Protein AF-A0A938KE37-F1 (afdb_monomer)

Structure (mmCIF, N/CA/C/O backbone):
data_AF-A0A938KE37-F1
#
_entry.id   AF-A0A938KE37-F1
#
loop_
_atom_site.group_PDB
_atom_site.id
_atom_site.type_symbol
_atom_site.label_atom_id
_atom_site.label_alt_id
_atom_site.label_comp_id
_atom_site.label_asym_id
_atom_site.label_entity_id
_atom_site.label_seq_id
_atom_site.pdbx_PDB_ins_code
_atom_site.Cartn_x
_atom_site.Cartn_y
_atom_site.Cartn_z
_atom_site.occupancy
_atom_site.B_iso_or_equiv
_atom_site.auth_seq_id
_atom_site.auth_comp_id
_atom_site.auth_asym_id
_atom_site.auth_atom_id
_atom_site.pdbx_PDB_model_num
ATOM 1 N N . LEU A 1 1 ? 14.056 -5.076 -16.045 1.00 55.91 1 LEU A N 1
ATOM 2 C CA . LEU A 1 1 ? 15.481 -4.699 -16.259 1.00 55.91 1 LEU A CA 1
ATOM 3 C C . LEU A 1 1 ? 15.925 -3.880 -15.050 1.00 55.91 1 LEU A C 1
ATOM 5 O O . LEU A 1 1 ? 15.067 -3.227 -14.481 1.00 55.91 1 LEU A O 1
ATOM 9 N N . PRO A 1 2 ? 17.183 -3.912 -14.585 1.00 64.94 2 PRO A N 1
ATOM 10 C CA . PRO A 1 2 ? 17.577 -3.067 -13.456 1.00 64.94 2 PRO A CA 1
ATOM 11 C C . PRO A 1 2 ? 17.384 -1.587 -13.814 1.00 64.94 2 PRO A C 1
ATOM 13 O O . PRO A 1 2 ? 17.783 -1.165 -14.899 1.00 64.94 2 PRO A O 1
ATOM 16 N N . VAL A 1 3 ? 16.771 -0.811 -12.915 1.00 76.19 3 VAL A N 1
ATOM 17 C CA . VAL A 1 3 ? 16.677 0.646 -13.081 1.00 76.19 3 VAL A CA 1
ATOM 18 C C . VAL A 1 3 ? 18.081 1.218 -12.912 1.00 76.19 3 VAL A C 1
ATOM 20 O O . VAL A 1 3 ? 18.782 0.890 -11.951 1.00 76.19 3 VAL A O 1
ATOM 23 N N . ILE A 1 4 ? 18.528 1.997 -13.894 1.00 78.31 4 ILE A N 1
ATOM 24 C CA . ILE A 1 4 ? 19.903 2.488 -13.965 1.00 78.31 4 ILE A CA 1
ATOM 25 C C . ILE A 1 4 ? 19.964 3.902 -13.401 1.00 78.31 4 ILE A C 1
ATOM 27 O O . ILE A 1 4 ? 19.268 4.791 -13.888 1.00 78.31 4 ILE A O 1
ATOM 31 N N . GLN A 1 5 ? 20.837 4.114 -12.415 1.00 79.69 5 GLN A N 1
ATOM 32 C CA . GLN A 1 5 ? 21.036 5.428 -11.816 1.00 79.69 5 GLN A CA 1
ATOM 33 C C . GLN A 1 5 ? 22.149 6.182 -12.555 1.00 79.69 5 GLN A C 1
ATOM 35 O O . GLN A 1 5 ? 23.310 5.764 -12.531 1.00 79.69 5 GLN A O 1
ATOM 40 N N . PHE A 1 6 ? 21.817 7.326 -13.158 1.00 74.62 6 PHE A N 1
ATOM 41 C CA . PHE A 1 6 ? 22.766 8.187 -13.878 1.00 74.62 6 PHE A CA 1
ATOM 42 C C . PHE A 1 6 ? 23.092 9.457 -13.083 1.00 74.62 6 PHE A C 1
ATOM 44 O O . PHE A 1 6 ? 22.679 10.552 -13.457 1.00 74.62 6 PHE A O 1
ATOM 51 N N . ARG A 1 7 ? 23.834 9.326 -11.973 1.00 72.25 7 ARG A N 1
ATOM 52 C CA . ARG A 1 7 ? 24.192 10.490 -11.132 1.00 72.25 7 ARG A CA 1
ATOM 53 C C . ARG A 1 7 ? 25.093 11.498 -11.857 1.00 72.25 7 ARG A C 1
ATOM 55 O O . ARG A 1 7 ? 24.904 12.693 -11.675 1.00 72.25 7 ARG A O 1
ATOM 62 N N . ASP A 1 8 ? 25.987 11.015 -12.723 1.00 79.00 8 ASP A N 1
ATOM 63 C CA . ASP A 1 8 ? 27.024 11.826 -13.384 1.00 79.00 8 ASP A CA 1
ATOM 64 C C . ASP A 1 8 ? 26.851 11.909 -14.919 1.00 79.00 8 ASP A C 1
ATOM 66 O O . ASP A 1 8 ? 27.800 12.164 -15.663 1.00 79.00 8 ASP A O 1
ATOM 70 N N . GLY A 1 9 ? 25.625 11.694 -15.414 1.00 72.69 9 GLY A N 1
ATOM 71 C CA . GLY A 1 9 ? 25.295 11.731 -16.843 1.00 72.69 9 GLY A CA 1
ATOM 72 C C . GLY A 1 9 ? 25.569 10.423 -17.603 1.00 72.69 9 GLY A C 1
ATOM 73 O O . GLY A 1 9 ? 26.100 9.452 -17.072 1.00 72.69 9 GLY A O 1
ATOM 74 N N . LEU A 1 10 ? 25.164 10.381 -18.879 1.00 72.19 10 LEU A N 1
ATOM 75 C CA . LEU A 1 10 ? 25.126 9.154 -19.699 1.00 72.19 10 LEU A CA 1
ATOM 76 C C . LEU A 1 10 ? 26.500 8.687 -20.221 1.00 72.19 10 LEU A C 1
ATOM 78 O O . LEU A 1 10 ? 26.611 7.592 -20.775 1.00 72.19 10 LEU A O 1
ATOM 82 N N . THR A 1 11 ? 27.542 9.512 -20.091 1.00 76.69 11 THR A N 1
ATOM 83 C CA . THR A 1 11 ? 28.864 9.264 -20.692 1.00 76.69 11 THR A CA 1
ATOM 84 C C . THR A 1 11 ? 29.873 8.619 -19.738 1.00 76.69 11 THR A C 1
ATOM 86 O O . THR A 1 11 ? 30.845 8.035 -20.212 1.00 76.69 11 THR A O 1
ATOM 89 N N . GLN A 1 12 ? 29.644 8.651 -18.419 1.00 77.44 12 GLN A N 1
ATOM 90 C CA . GLN A 1 12 ? 30.554 8.084 -17.408 1.00 77.44 12 GLN A CA 1
ATOM 91 C C . GLN A 1 12 ? 30.073 6.703 -16.943 1.00 77.44 12 GLN A C 1
ATOM 93 O O . GLN A 1 12 ? 29.489 6.544 -15.872 1.00 77.44 12 GLN A O 1
ATOM 98 N N . ARG A 1 13 ? 30.278 5.689 -17.797 1.00 75.56 13 ARG A N 1
ATOM 99 C CA . ARG A 1 13 ? 29.784 4.312 -17.581 1.00 75.56 13 ARG A CA 1
ATOM 100 C C . ARG A 1 13 ? 30.331 3.640 -16.318 1.00 75.56 13 ARG A C 1
ATOM 102 O O . ARG A 1 13 ? 29.656 2.789 -15.752 1.00 75.56 13 ARG A O 1
ATOM 109 N N . ASP A 1 14 ? 31.525 4.016 -15.883 1.00 82.31 14 ASP A N 1
ATOM 110 C CA . ASP A 1 14 ? 32.196 3.541 -14.669 1.00 82.31 14 ASP A CA 1
ATOM 111 C C . ASP A 1 14 ? 31.544 4.047 -13.372 1.00 82.31 14 ASP A C 1
ATOM 113 O O . ASP A 1 14 ? 31.760 3.471 -12.308 1.00 82.31 14 ASP A O 1
ATOM 117 N N . LYS A 1 15 ? 30.703 5.083 -13.463 1.00 79.38 15 LYS A N 1
ATOM 118 C CA . LYS A 1 15 ? 29.972 5.671 -12.329 1.00 79.38 15 LYS A CA 1
ATOM 119 C C . LYS A 1 15 ? 28.479 5.354 -12.324 1.00 79.38 15 LYS A C 1
ATOM 121 O O . LYS A 1 15 ? 27.720 5.905 -11.526 1.00 79.38 15 LYS A O 1
ATOM 126 N N . VAL A 1 16 ? 28.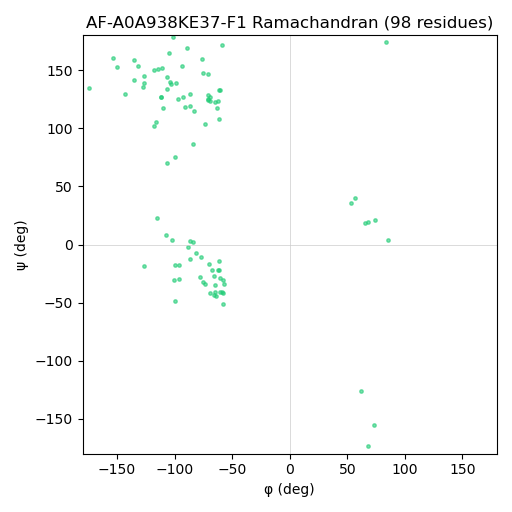042 4.472 -13.219 1.00 81.69 16 VAL A N 1
ATOM 127 C CA . VAL A 1 16 ? 26.648 4.043 -13.310 1.00 81.69 16 VAL A CA 1
ATOM 128 C C . VAL A 1 16 ? 26.292 3.151 -12.119 1.00 81.69 16 VAL A C 1
ATOM 130 O O . VAL A 1 16 ? 26.933 2.130 -11.872 1.00 81.69 16 VAL A O 1
ATOM 133 N N . GLY A 1 17 ? 25.251 3.545 -11.384 1.00 79.94 17 GLY A N 1
ATOM 134 C CA . GLY A 1 17 ? 24.746 2.826 -10.216 1.00 79.94 17 GLY A CA 1
ATOM 135 C C . GLY A 1 17 ? 23.495 1.993 -10.502 1.00 79.94 17 GLY A C 1
ATOM 136 O O . GLY A 1 17 ? 22.941 2.000 -11.604 1.00 79.94 17 GLY A O 1
ATOM 137 N N . ARG A 1 18 ? 23.015 1.299 -9.465 1.00 78.38 18 ARG A N 1
ATOM 138 C CA . ARG A 1 18 ? 21.673 0.697 -9.431 1.00 78.38 18 ARG A CA 1
ATOM 139 C C . ARG A 1 18 ? 20.714 1.689 -8.787 1.00 78.38 18 ARG A C 1
ATOM 141 O O . ARG A 1 18 ? 20.997 2.158 -7.687 1.00 78.38 18 ARG A O 1
ATOM 148 N N . ASP A 1 19 ? 19.619 1.995 -9.466 1.00 76.06 19 ASP A N 1
ATOM 149 C CA . ASP A 1 19 ? 18.599 2.900 -8.945 1.00 76.06 19 ASP A CA 1
ATOM 150 C C . ASP A 1 19 ? 17.534 2.157 -8.132 1.00 76.06 19 ASP A C 1
ATOM 152 O O . ASP A 1 19 ? 17.448 0.924 -8.134 1.00 76.06 19 ASP A O 1
ATOM 156 N N . HIS A 1 20 ? 16.706 2.932 -7.442 1.00 80.38 20 HIS A N 1
ATOM 157 C CA . HIS A 1 20 ? 15.528 2.438 -6.755 1.00 80.38 20 HIS A CA 1
ATOM 158 C C . HIS A 1 20 ? 14.520 1.898 -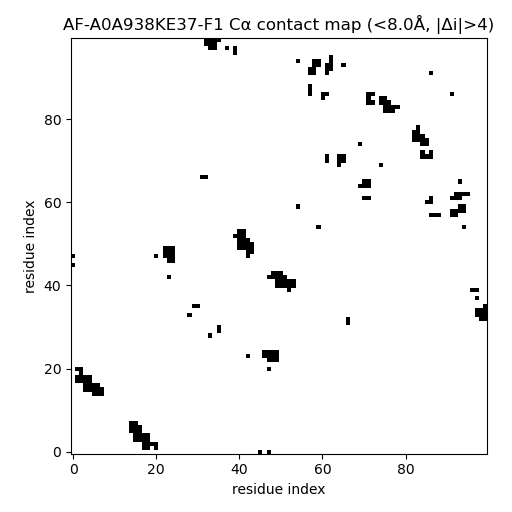7.783 1.00 80.38 20 HIS A C 1
ATOM 160 O O . HIS A 1 20 ? 14.094 2.627 -8.678 1.00 80.38 20 HIS A O 1
ATOM 166 N N . ASN A 1 21 ? 14.126 0.621 -7.675 1.00 77.56 21 ASN A N 1
ATOM 167 C CA . ASN A 1 21 ? 13.063 0.086 -8.528 1.00 77.56 21 ASN A CA 1
ATOM 168 C C . ASN A 1 21 ? 11.710 0.637 -8.059 1.00 77.56 21 ASN A C 1
ATOM 170 O O . ASN A 1 21 ? 11.170 0.181 -7.056 1.00 77.56 21 ASN A O 1
ATOM 174 N N . THR A 1 22 ? 11.165 1.604 -8.790 1.00 81.25 22 THR A N 1
ATOM 175 C CA . THR A 1 22 ? 9.883 2.252 -8.477 1.00 81.25 22 THR A CA 1
ATOM 176 C C . THR A 1 22 ? 8.674 1.544 -9.092 1.00 81.25 22 THR A C 1
ATOM 178 O O . THR A 1 22 ? 7.545 1.973 -8.866 1.00 81.25 22 THR A O 1
ATOM 181 N N . TYR A 1 23 ? 8.886 0.472 -9.861 1.00 89.62 23 TYR A N 1
ATOM 182 C CA . TYR A 1 23 ? 7.853 -0.123 -10.712 1.00 89.62 23 TYR A CA 1
ATOM 183 C C . TYR A 1 23 ? 7.115 -1.313 -10.093 1.00 89.62 23 TYR A C 1
ATOM 185 O O . TYR A 1 23 ? 5.956 -1.567 -10.425 1.00 89.62 23 TYR A O 1
ATOM 193 N N . GLY A 1 24 ? 7.773 -2.065 -9.216 1.00 90.19 24 GLY A N 1
ATOM 194 C CA . GLY A 1 24 ? 7.206 -3.268 -8.621 1.00 90.19 24 GLY A CA 1
ATOM 195 C C . GLY A 1 24 ? 8.121 -3.854 -7.557 1.00 90.19 24 GLY A C 1
ATOM 196 O O . GLY A 1 24 ? 9.333 -3.965 -7.751 1.00 90.19 24 GLY A O 1
ATOM 197 N N . PHE A 1 25 ? 7.535 -4.222 -6.423 1.00 87.50 25 PHE A N 1
ATOM 198 C CA . PHE A 1 25 ? 8.211 -4.914 -5.333 1.00 87.50 25 PHE A CA 1
ATOM 199 C C . PHE A 1 25 ? 7.213 -5.805 -4.593 1.00 87.50 25 PHE A C 1
ATOM 201 O O . PHE A 1 25 ? 6.015 -5.524 -4.568 1.00 87.50 25 PHE A O 1
ATOM 208 N N . SER A 1 26 ? 7.715 -6.879 -3.988 1.00 90.88 26 SER A N 1
ATOM 209 C CA . SER A 1 26 ? 6.907 -7.800 -3.188 1.00 90.88 26 SER A CA 1
ATOM 210 C C . SER A 1 26 ? 7.062 -7.483 -1.705 1.00 90.88 26 SER A C 1
ATOM 212 O O . SER A 1 26 ? 8.171 -7.242 -1.229 1.00 90.88 26 SER A O 1
ATOM 214 N N . MET A 1 27 ? 5.956 -7.531 -0.967 1.00 93.06 27 MET A N 1
ATOM 215 C CA . MET A 1 27 ? 5.937 -7.449 0.493 1.00 93.06 27 MET A CA 1
ATOM 216 C C . MET A 1 27 ? 5.362 -8.734 1.079 1.00 93.06 27 MET A C 1
ATOM 218 O O . MET A 1 27 ? 4.518 -9.383 0.463 1.00 93.06 27 MET A O 1
ATOM 222 N N . TRP A 1 28 ? 5.804 -9.088 2.283 1.00 94.94 28 TRP A N 1
ATOM 223 C CA . TRP A 1 28 ? 5.227 -10.178 3.061 1.00 94.94 28 TRP A CA 1
ATOM 224 C C . TRP A 1 28 ? 4.880 -9.679 4.461 1.00 94.94 28 TRP A C 1
ATOM 226 O O . TRP A 1 28 ? 5.676 -8.980 5.091 1.00 94.94 28 TRP A O 1
ATOM 236 N N . VAL A 1 29 ? 3.691 -10.045 4.934 1.00 95.56 29 VAL A N 1
ATOM 237 C CA . VAL A 1 29 ? 3.174 -9.711 6.264 1.00 95.56 29 VAL A CA 1
ATOM 238 C C . VAL A 1 29 ? 2.542 -10.938 6.911 1.00 95.5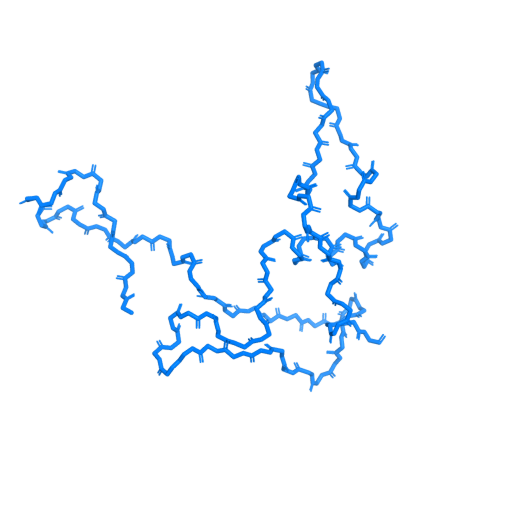6 29 VAL A C 1
ATOM 240 O O . VAL A 1 29 ? 2.142 -11.878 6.225 1.00 95.56 29 VAL A O 1
ATOM 243 N N . ALA A 1 30 ? 2.436 -10.921 8.239 1.00 96.19 30 ALA A N 1
ATOM 244 C CA . ALA A 1 30 ? 1.783 -11.968 9.015 1.00 96.19 30 ALA A CA 1
ATOM 245 C C . ALA A 1 30 ? 1.019 -11.364 10.203 1.00 96.19 30 ALA A C 1
ATOM 247 O O . ALA A 1 30 ? 1.585 -10.598 10.983 1.00 96.19 30 ALA A O 1
ATOM 248 N N . GLY A 1 31 ? -0.254 -11.738 10.365 1.00 96.44 31 GLY A N 1
ATOM 249 C CA . GLY A 1 31 ? -1.112 -11.248 11.450 1.00 96.44 31 GLY A CA 1
ATOM 250 C C . GLY A 1 31 ? -1.559 -9.792 11.266 1.00 96.44 31 GLY A C 1
ATOM 251 O O . GLY A 1 31 ? -1.655 -9.304 10.146 1.00 96.44 31 GLY A O 1
ATOM 252 N N . GLY A 1 32 ? -1.880 -9.103 12.368 1.00 95.19 32 GLY A N 1
ATOM 253 C CA . GLY A 1 32 ? -2.193 -7.663 12.355 1.00 95.19 32 GLY A CA 1
ATOM 254 C C . GLY A 1 32 ? -3.494 -7.273 11.646 1.00 95.19 32 GLY A C 1
ATOM 255 O O . GLY A 1 32 ? -3.637 -6.120 11.265 1.00 95.19 32 GLY A O 1
ATOM 256 N N . GLY A 1 33 ? -4.417 -8.221 11.448 1.00 97.31 33 GLY A N 1
ATOM 257 C CA . GLY A 1 33 ? -5.675 -8.001 10.722 1.00 97.31 33 GLY A CA 1
ATOM 258 C C . GLY A 1 33 ? -5.569 -8.160 9.201 1.00 97.31 33 GLY A C 1
ATOM 259 O O . GLY A 1 33 ? -6.562 -7.970 8.504 1.00 97.31 33 GLY A O 1
ATOM 260 N N . PHE A 1 34 ? -4.401 -8.548 8.678 1.00 98.06 34 PHE A N 1
ATOM 261 C CA . PHE A 1 34 ? -4.261 -8.946 7.279 1.00 98.06 34 PHE A CA 1
ATOM 262 C C . PHE A 1 34 ? -4.838 -10.342 7.025 1.00 98.06 34 PHE A C 1
ATOM 264 O O . PHE A 1 34 ? -4.749 -11.243 7.867 1.00 98.06 34 PHE A O 1
ATOM 271 N N . ARG A 1 35 ? -5.378 -10.540 5.821 1.00 97.44 35 ARG A N 1
ATOM 272 C CA . ARG A 1 35 ? -5.950 -11.807 5.368 1.00 97.44 35 ARG A CA 1
ATOM 273 C C . ARG A 1 35 ? -4.886 -12.907 5.301 1.00 97.44 35 ARG A C 1
ATOM 275 O O . ARG A 1 35 ? -3.936 -12.835 4.524 1.00 97.44 35 ARG A O 1
ATOM 282 N N . GLY A 1 36 ? -5.062 -13.962 6.096 1.00 97.31 36 GLY A N 1
ATOM 283 C CA . GLY A 1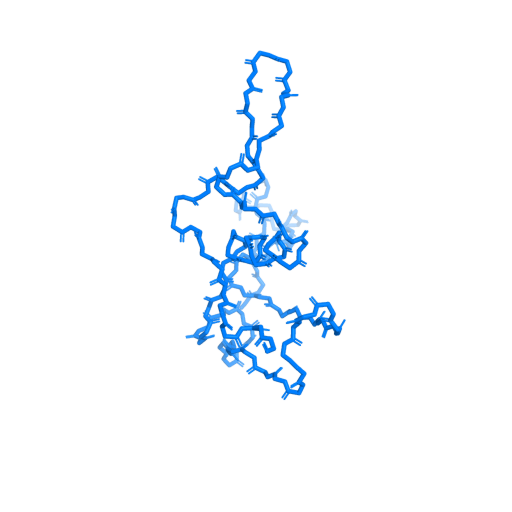 36 ? -4.164 -15.120 6.105 1.00 97.31 36 GLY A CA 1
ATOM 284 C C . GLY A 1 36 ? -4.288 -15.987 4.846 1.00 97.31 36 GLY A C 1
ATOM 285 O O . GLY A 1 36 ? -5.373 -16.130 4.288 1.00 97.31 36 GLY A O 1
ATOM 286 N N . GLY A 1 37 ? -3.174 -16.587 4.405 1.00 96.38 37 GLY A N 1
ATOM 287 C CA . GLY A 1 37 ? -3.150 -17.493 3.244 1.00 96.38 37 GLY A CA 1
ATOM 288 C C . GLY A 1 37 ? -3.476 -16.820 1.906 1.00 96.38 37 GLY A C 1
ATOM 289 O O . GLY A 1 37 ? -3.850 -17.500 0.954 1.00 96.38 37 GLY A O 1
ATOM 290 N N . HIS A 1 38 ? -3.372 -15.492 1.838 1.00 96.38 38 HIS A N 1
ATOM 291 C CA . HIS A 1 38 ? -3.729 -14.699 0.671 1.00 96.38 38 HIS A CA 1
ATOM 292 C C . HIS A 1 38 ? -2.486 -14.251 -0.105 1.00 96.38 38 HIS A C 1
ATOM 294 O O . HIS A 1 38 ? -1.493 -13.823 0.481 1.00 96.38 38 HIS A O 1
ATOM 300 N N . ILE A 1 39 ? -2.565 -14.328 -1.433 1.00 97.12 39 ILE A N 1
ATOM 301 C CA . ILE A 1 39 ? -1.618 -13.710 -2.363 1.00 97.12 39 ILE A CA 1
ATOM 302 C C . ILE A 1 39 ? -2.386 -12.605 -3.080 1.00 97.12 39 ILE A C 1
ATOM 304 O O . ILE A 1 39 ? -3.456 -12.869 -3.632 1.00 97.12 39 ILE A O 1
ATOM 308 N N . HIS A 1 40 ? -1.847 -11.387 -3.058 1.00 97.50 40 HIS A N 1
ATOM 309 C CA . HIS A 1 40 ? -2.453 -10.232 -3.706 1.00 97.50 40 HIS A CA 1
ATOM 310 C C . HIS A 1 40 ? -1.609 -9.773 -4.892 1.00 97.50 40 HIS A C 1
ATOM 312 O O . HIS A 1 40 ? -0.422 -9.485 -4.732 1.00 97.50 40 HIS A O 1
ATOM 318 N N . GLY A 1 41 ? -2.250 -9.661 -6.053 1.00 96.75 41 GLY A N 1
ATOM 319 C CA . GLY A 1 41 ? -1.636 -9.133 -7.263 1.00 96.75 41 GLY A CA 1
ATOM 320 C C . GLY A 1 41 ? -0.542 -10.014 -7.868 1.00 96.75 41 GLY A C 1
ATOM 321 O O . GLY A 1 41 ? -0.296 -11.144 -7.440 1.00 96.75 41 GLY A O 1
ATOM 322 N N . ALA A 1 42 ? 0.113 -9.476 -8.893 1.00 96.62 42 ALA A N 1
ATOM 323 C CA . ALA A 1 42 ? 1.201 -10.132 -9.608 1.00 96.62 42 ALA A CA 1
ATOM 324 C C . ALA A 1 42 ? 2.154 -9.110 -10.241 1.00 96.62 42 ALA A C 1
ATOM 326 O O . ALA A 1 42 ? 1.810 -7.945 -10.469 1.00 96.62 42 ALA A O 1
ATOM 327 N N . THR A 1 43 ? 3.362 -9.575 -10.554 1.00 95.06 43 THR A N 1
ATOM 328 C CA . THR A 1 43 ? 4.339 -8.819 -11.345 1.00 95.06 43 THR A CA 1
ATOM 329 C C . THR A 1 43 ? 4.425 -9.364 -12.766 1.00 95.06 43 THR A C 1
ATOM 331 O O . THR A 1 43 ? 3.934 -10.457 -13.050 1.00 95.06 43 THR A O 1
ATOM 334 N N . ASP A 1 44 ? 5.022 -8.589 -13.672 1.00 94.25 44 ASP A N 1
ATOM 335 C CA . ASP A 1 44 ? 5.334 -9.071 -15.015 1.00 94.25 44 ASP A CA 1
ATOM 336 C C . ASP A 1 44 ? 6.255 -10.310 -14.987 1.00 94.25 44 ASP A C 1
ATOM 338 O O . ASP A 1 44 ? 6.812 -10.703 -13.959 1.00 94.25 44 ASP A O 1
ATOM 342 N N . VAL A 1 45 ? 6.456 -10.927 -16.151 1.00 93.56 45 VAL A N 1
ATOM 343 C CA . VAL A 1 45 ? 7.274 -12.145 -16.298 1.00 93.56 45 VAL A CA 1
ATOM 344 C C . VAL A 1 45 ? 8.748 -11.967 -15.907 1.00 93.56 45 VAL A C 1
ATOM 346 O O . VAL A 1 45 ? 9.458 -12.954 -15.736 1.00 93.56 45 VAL A O 1
ATOM 349 N N . PHE A 1 46 ? 9.218 -10.726 -15.770 1.00 90.69 46 PHE A N 1
ATOM 350 C CA . PHE A 1 46 ? 10.570 -10.389 -15.325 1.00 90.69 46 PHE A CA 1
ATOM 351 C C . PHE A 1 46 ? 10.612 -9.946 -13.857 1.00 90.69 46 PHE A C 1
ATOM 353 O O . PHE A 1 46 ? 11.670 -9.534 -13.377 1.00 90.69 46 PHE A O 1
ATOM 360 N N . SER A 1 47 ? 9.472 -9.994 -13.166 1.00 89.12 47 SER A N 1
ATOM 361 C CA . SER A 1 47 ? 9.263 -9.477 -11.816 1.00 89.12 47 SER A CA 1
ATOM 362 C C . SER A 1 47 ? 9.685 -8.014 -11.651 1.00 89.12 47 SER A C 1
ATOM 364 O O . SER A 1 47 ? 10.223 -7.626 -10.613 1.00 89.12 47 SER A O 1
ATOM 366 N N . HIS A 1 48 ? 9.487 -7.200 -12.692 1.00 88.62 48 HIS A N 1
ATOM 367 C CA . HIS A 1 48 ? 9.949 -5.815 -12.718 1.00 88.62 48 HIS A CA 1
ATOM 368 C C . HIS A 1 48 ? 8.847 -4.806 -12.387 1.00 88.62 48 HIS A C 1
ATOM 370 O O . HIS A 1 48 ? 9.065 -3.948 -11.530 1.00 88.62 48 HIS A O 1
ATOM 376 N N . HIS A 1 49 ? 7.684 -4.924 -13.030 1.00 93.25 49 HIS A N 1
ATOM 377 C CA . HIS A 1 49 ? 6.505 -4.090 -12.788 1.00 93.25 49 HIS A CA 1
ATOM 378 C C . HIS A 1 49 ? 5.415 -4.860 -12.047 1.00 93.25 49 HIS A C 1
ATOM 380 O O . HIS A 1 49 ? 5.199 -6.036 -12.332 1.00 93.25 49 HIS A O 1
ATOM 386 N N . ALA A 1 50 ? 4.683 -4.187 -11.157 1.00 95.00 50 ALA A N 1
ATOM 387 C CA . ALA A 1 50 ? 3.374 -4.661 -10.713 1.00 95.00 50 ALA A CA 1
ATOM 388 C C . ALA A 1 50 ? 2.361 -4.501 -11.859 1.00 95.00 50 ALA A C 1
ATOM 390 O O . ALA A 1 50 ? 2.266 -3.427 -12.455 1.00 95.00 50 ALA A O 1
ATOM 391 N N . VAL A 1 51 ? 1.633 -5.569 -12.187 1.00 96.50 51 VAL A N 1
ATOM 392 C CA . VAL A 1 51 ? 0.720 -5.603 -13.349 1.00 96.50 51 VAL A CA 1
ATOM 393 C C . VAL A 1 51 ? -0.703 -6.025 -12.997 1.00 96.50 51 VAL A C 1
ATOM 395 O O . VAL A 1 51 ? -1.626 -5.746 -13.755 1.00 96.50 51 VAL A O 1
ATOM 398 N N . GLU A 1 52 ? -0.897 -6.658 -11.844 1.00 97.06 52 GLU A N 1
ATOM 399 C CA . GLU A 1 52 ? -2.202 -7.069 -11.330 1.00 97.06 52 GLU A CA 1
ATOM 400 C C . GLU A 1 52 ? -2.285 -6.705 -9.850 1.00 97.06 52 GLU A C 1
ATOM 402 O O . GLU A 1 52 ? -1.290 -6.837 -9.137 1.00 97.06 52 GLU A O 1
ATOM 407 N N . GLY A 1 53 ? -3.457 -6.255 -9.384 1.00 95.88 53 GLY A N 1
ATOM 408 C CA . GLY A 1 53 ? -3.666 -5.915 -7.972 1.00 95.88 53 GLY A CA 1
ATOM 409 C C . GLY A 1 53 ? -2.676 -4.867 -7.460 1.00 95.88 53 GLY A C 1
ATOM 410 O O . GLY A 1 53 ? -2.131 -5.009 -6.370 1.00 95.88 53 GLY A O 1
ATOM 411 N N . THR A 1 54 ? -2.370 -3.849 -8.270 1.00 95.62 54 THR A N 1
ATOM 412 C CA . THR A 1 54 ? -1.371 -2.838 -7.911 1.00 95.62 54 THR A CA 1
ATOM 413 C C . THR A 1 54 ? -1.796 -2.080 -6.656 1.00 95.62 54 THR A C 1
ATOM 415 O O . THR A 1 54 ? -2.855 -1.452 -6.618 1.00 95.62 54 THR A O 1
ATOM 418 N N . VAL A 1 55 ? -0.924 -2.106 -5.649 1.00 96.31 55 VAL A N 1
ATOM 419 C CA . VAL A 1 55 ? -1.044 -1.329 -4.415 1.00 96.31 55 VAL A CA 1
ATOM 420 C C . VAL A 1 55 ? 0.036 -0.259 -4.425 1.00 96.31 55 VAL A C 1
ATOM 422 O O . VAL A 1 55 ? 1.228 -0.573 -4.430 1.00 96.31 55 VAL A O 1
ATOM 425 N N . HIS A 1 56 ? -0.364 1.011 -4.428 1.00 95.06 56 HIS A N 1
ATOM 426 C CA . HIS A 1 56 ? 0.599 2.100 -4.328 1.00 95.06 56 HIS A CA 1
ATOM 427 C C . HIS A 1 56 ? 1.104 2.249 -2.890 1.00 95.06 56 HIS A C 1
ATOM 429 O O . HIS A 1 56 ? 0.458 1.843 -1.925 1.00 95.06 56 HIS A O 1
ATOM 435 N N . HIS A 1 57 ? 2.261 2.889 -2.724 1.00 93.62 57 HIS A N 1
ATOM 436 C CA . HIS A 1 57 ? 2.858 3.125 -1.405 1.00 93.62 57 HIS A CA 1
ATOM 437 C C . HIS A 1 57 ? 1.925 3.901 -0.455 1.00 93.62 57 HIS A C 1
ATOM 439 O O . HIS A 1 57 ? 1.923 3.648 0.749 1.00 93.62 57 HIS A O 1
ATOM 445 N N . TYR A 1 58 ? 1.117 4.821 -0.989 1.00 96.50 58 TYR A N 1
ATOM 446 C CA . TYR A 1 58 ? 0.153 5.590 -0.206 1.00 96.50 58 TYR A CA 1
ATOM 447 C C . TYR A 1 58 ? -1.063 4.748 0.217 1.00 96.50 58 TYR A C 1
ATOM 449 O O . TYR A 1 58 ? -1.540 4.911 1.338 1.00 96.50 58 TYR A O 1
ATOM 457 N N . ASP A 1 59 ? -1.505 3.801 -0.618 1.00 97.69 59 ASP A N 1
ATOM 458 C CA . ASP A 1 59 ? -2.587 2.860 -0.294 1.00 97.69 59 ASP A CA 1
ATOM 459 C C . ASP A 1 59 ? -2.136 1.878 0.788 1.00 97.69 59 ASP A C 1
ATOM 461 O O . ASP A 1 59 ? -2.853 1.590 1.749 1.00 97.69 59 ASP A O 1
ATOM 465 N N . TRP A 1 60 ? -0.894 1.401 0.668 1.00 96.88 60 TRP A N 1
ATOM 466 C CA . TRP A 1 60 ? -0.266 0.556 1.673 1.00 96.88 60 TRP A CA 1
ATOM 467 C C . TRP A 1 60 ? -0.224 1.249 3.038 1.00 96.88 60 TRP A C 1
ATOM 469 O O . TRP A 1 60 ? -0.685 0.690 4.034 1.00 96.88 60 TRP A O 1
ATOM 479 N N . LEU A 1 61 ? 0.272 2.489 3.088 1.00 97.12 61 LEU A N 1
ATOM 480 C CA . LEU A 1 61 ? 0.356 3.243 4.336 1.00 97.12 61 LEU A CA 1
ATOM 481 C C . LEU A 1 61 ? -1.032 3.552 4.916 1.00 97.12 61 LEU A C 1
ATOM 483 O O . LEU A 1 61 ? -1.225 3.399 6.121 1.00 97.12 61 LEU A O 1
ATOM 487 N N . ALA A 1 62 ? -2.011 3.913 4.079 1.00 98.31 62 ALA A N 1
ATOM 488 C CA . ALA A 1 62 ? -3.399 4.098 4.505 1.00 98.31 62 ALA A CA 1
ATOM 489 C C . ALA A 1 62 ? -3.989 2.814 5.116 1.00 98.31 62 ALA A C 1
ATOM 491 O O . ALA A 1 62 ? -4.649 2.869 6.154 1.00 98.31 62 ALA A O 1
ATOM 492 N N . THR A 1 63 ? -3.700 1.656 4.518 1.00 98.38 63 THR A N 1
ATOM 493 C CA . THR A 1 63 ? -4.147 0.340 5.003 1.00 98.38 63 THR A CA 1
ATOM 494 C C . THR A 1 63 ? -3.510 -0.017 6.345 1.00 98.38 63 THR A C 1
ATOM 496 O O . THR A 1 63 ? -4.199 -0.463 7.259 1.00 98.38 63 THR A O 1
ATOM 499 N N . VAL A 1 64 ? -2.209 0.234 6.509 1.00 97.69 64 VAL A N 1
ATOM 500 C CA . VAL A 1 64 ? -1.512 0.005 7.784 1.00 97.69 64 VAL A CA 1
ATOM 501 C C . VAL A 1 64 ? -2.055 0.921 8.884 1.00 97.69 64 VAL A C 1
ATOM 503 O O . VAL A 1 64 ? -2.323 0.448 9.985 1.00 97.69 64 VAL A O 1
ATOM 506 N N . LEU A 1 65 ? -2.269 2.211 8.602 1.00 97.94 65 LEU A N 1
ATOM 507 C CA . LEU A 1 65 ? -2.868 3.144 9.566 1.00 97.94 65 LEU A CA 1
ATOM 508 C C . LEU A 1 65 ? -4.281 2.710 9.977 1.00 97.94 65 LEU A C 1
ATOM 510 O O . LEU A 1 65 ? -4.599 2.729 11.166 1.00 97.94 65 LEU A O 1
ATOM 514 N N . HIS A 1 66 ? -5.086 2.238 9.022 1.00 98.31 66 HIS A N 1
ATOM 515 C CA . HIS A 1 66 ? -6.410 1.688 9.300 1.00 98.31 66 HIS A CA 1
ATOM 516 C C . HIS A 1 66 ? -6.356 0.504 10.279 1.00 98.31 66 HIS A C 1
ATOM 518 O O . HIS A 1 66 ? -7.146 0.457 11.219 1.00 98.31 66 HIS A O 1
ATOM 524 N N . LEU A 1 67 ? -5.387 -0.406 10.129 1.00 98.06 67 LEU A N 1
ATOM 525 C CA . LEU A 1 67 ? -5.200 -1.544 11.043 1.00 98.06 67 LEU A CA 1
ATOM 526 C C . LEU A 1 67 ? -4.756 -1.128 12.454 1.00 98.06 67 LEU A C 1
ATOM 528 O O . LEU A 1 67 ? -4.998 -1.856 13.415 1.00 98.06 67 LEU A O 1
ATOM 532 N N . PHE A 1 68 ? -4.170 0.062 12.603 1.00 97.44 68 PHE A N 1
ATOM 533 C CA . PHE A 1 68 ? -3.920 0.691 13.904 1.00 97.44 68 PHE A CA 1
ATOM 534 C C . PHE A 1 68 ? -5.131 1.457 14.463 1.00 97.44 68 PHE A C 1
ATOM 536 O O . PHE A 1 68 ? -5.028 2.064 15.528 1.00 97.44 68 PHE A O 1
ATOM 543 N N . GLY A 1 69 ? -6.275 1.443 13.773 1.00 97.44 69 GLY A N 1
ATOM 544 C CA . GLY A 1 69 ? -7.467 2.197 14.159 1.00 97.44 69 GLY A CA 1
ATOM 545 C C . GLY A 1 69 ? -7.355 3.701 13.898 1.00 97.44 69 GLY A C 1
ATOM 546 O O . GLY A 1 69 ? -8.059 4.482 14.534 1.00 97.44 69 GLY A O 1
ATOM 547 N N . LEU A 1 70 ? -6.461 4.122 12.998 1.00 97.62 70 LEU A N 1
ATOM 548 C CA . LEU A 1 70 ? -6.235 5.524 12.652 1.00 97.62 70 LEU A CA 1
ATOM 549 C C . LEU A 1 70 ? -6.816 5.837 11.270 1.00 97.62 70 LEU A C 1
ATOM 551 O O . LEU A 1 70 ? -6.561 5.123 10.299 1.00 97.62 70 LEU A O 1
ATOM 555 N N . ASP A 1 71 ? -7.540 6.951 11.160 1.00 96.44 71 ASP A N 1
ATOM 556 C CA . ASP A 1 71 ? -7.952 7.486 9.862 1.00 96.44 71 ASP A CA 1
ATOM 557 C C . ASP A 1 71 ? -6.816 8.319 9.253 1.00 96.44 71 ASP A C 1
ATOM 559 O O . ASP A 1 71 ? -6.437 9.375 9.766 1.00 96.44 71 ASP A O 1
ATOM 563 N N . HIS A 1 72 ? -6.276 7.850 8.129 1.00 96.62 72 HIS A N 1
ATOM 564 C CA . HIS A 1 72 ? -5.210 8.524 7.390 1.00 96.62 72 HIS A CA 1
ATOM 565 C C . HIS A 1 72 ? -5.612 9.916 6.859 1.00 96.62 72 HIS A C 1
ATOM 567 O O . HIS A 1 72 ? -4.738 10.752 6.627 1.00 96.62 72 HIS A O 1
ATOM 573 N N . ASN A 1 73 ? -6.910 10.200 6.700 1.00 94.38 73 ASN A N 1
ATOM 574 C CA . ASN A 1 73 ? -7.403 11.511 6.277 1.00 94.38 73 ASN A CA 1
ATOM 575 C C . ASN A 1 73 ? -7.410 12.539 7.409 1.00 94.38 73 ASN A C 1
ATOM 577 O O . ASN A 1 73 ? -7.268 13.743 7.148 1.00 94.38 73 ASN A O 1
ATOM 581 N N . GLU A 1 74 ? -7.550 12.079 8.648 1.00 94.81 74 GLU A N 1
ATOM 582 C CA . GLU A 1 74 ? -7.652 12.932 9.831 1.00 94.81 74 GLU A 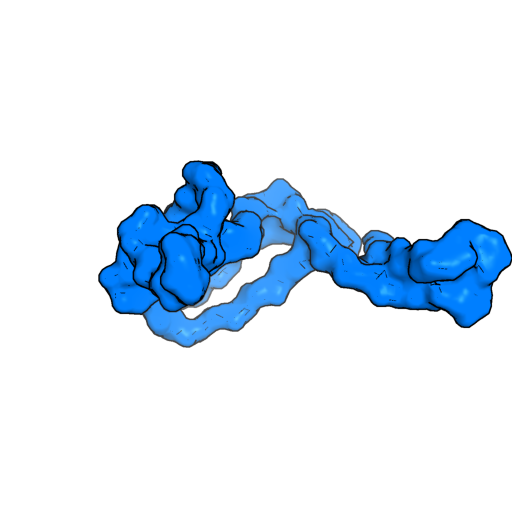CA 1
ATOM 583 C C . GLU A 1 74 ? -6.335 13.031 10.597 1.00 94.81 74 GLU A C 1
ATOM 585 O O . GLU A 1 74 ? -6.041 14.085 11.168 1.00 94.81 74 GLU A O 1
ATOM 590 N N . LEU A 1 75 ? -5.516 11.974 10.566 1.00 95.00 75 LEU A N 1
ATOM 591 C CA . LEU A 1 75 ? -4.234 11.915 11.255 1.00 95.00 75 LEU A CA 1
ATOM 592 C C . LEU A 1 75 ? -3.285 12.998 10.735 1.00 95.00 75 LEU A C 1
ATOM 594 O O . LEU A 1 75 ? -2.734 12.919 9.634 1.00 95.00 75 LEU A O 1
ATOM 598 N N . LYS A 1 76 ? -3.063 14.004 11.579 1.00 94.5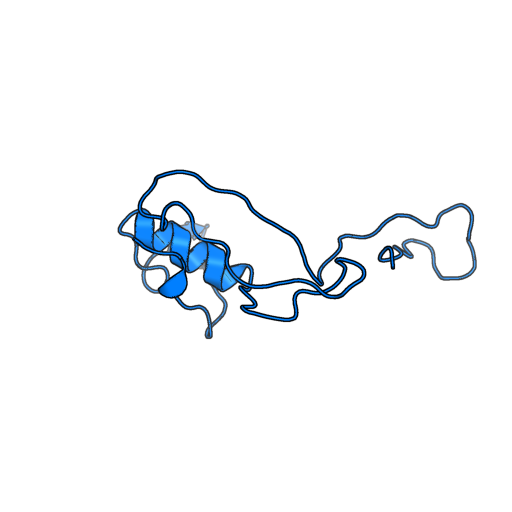6 76 LYS A N 1
ATOM 599 C CA . LYS A 1 76 ? -2.148 15.115 11.332 1.00 94.56 76 LYS A CA 1
ATOM 600 C C . LYS A 1 76 ? -1.175 15.246 12.489 1.00 94.56 76 LYS A C 1
ATOM 602 O O . LYS A 1 76 ? -1.540 15.044 13.645 1.00 94.56 76 LYS A O 1
ATOM 607 N N . PHE A 1 77 ? 0.052 15.636 12.182 1.00 93.12 77 PHE A N 1
ATOM 608 C CA . PHE A 1 77 ? 1.058 15.984 13.177 1.00 93.12 77 PHE A CA 1
ATOM 609 C C . PHE A 1 77 ? 1.613 17.373 12.882 1.00 93.12 77 PHE A C 1
ATOM 611 O O . PHE A 1 77 ? 1.838 17.758 11.734 1.00 93.12 77 PHE A O 1
ATOM 618 N N . ARG A 1 78 ? 1.813 18.148 13.946 1.00 95.88 78 ARG A N 1
ATOM 619 C CA . ARG A 1 78 ? 2.287 19.526 13.867 1.00 95.88 78 ARG A CA 1
ATOM 620 C C . ARG A 1 78 ? 3.813 19.534 13.842 1.00 95.88 78 ARG A C 1
ATOM 622 O O . ARG A 1 78 ? 4.449 19.109 14.803 1.00 95.88 78 ARG A O 1
ATOM 629 N N . LEU A 1 79 ? 4.394 20.066 12.771 1.00 95.38 79 LEU A N 1
ATOM 630 C CA . LEU A 1 79 ? 5.826 20.339 12.666 1.00 95.38 79 LEU A CA 1
ATOM 631 C C . LEU A 1 79 ? 6.046 21.845 12.487 1.00 95.38 79 LEU A C 1
ATOM 633 O O . LEU A 1 79 ? 5.866 22.404 11.400 1.00 95.38 79 LEU A O 1
ATOM 637 N N . GLY A 1 80 ? 6.429 22.516 13.576 1.00 95.19 80 GLY A N 1
ATOM 638 C CA . GLY A 1 80 ? 6.537 23.975 13.607 1.00 95.19 80 GLY A CA 1
ATOM 639 C C . GLY A 1 80 ? 5.171 24.624 13.342 1.00 95.19 80 GLY A C 1
ATOM 640 O O . GLY A 1 80 ? 4.213 24.277 14.025 1.00 9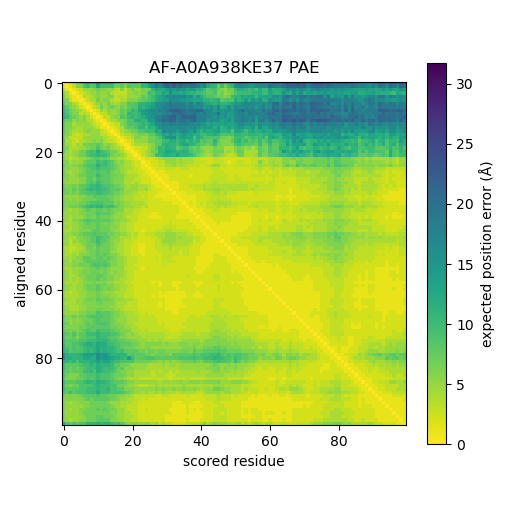5.19 80 GLY A O 1
ATOM 641 N N . PRO A 1 81 ? 5.031 25.541 12.366 1.00 95.44 81 PRO A N 1
ATOM 642 C CA . PRO A 1 81 ? 3.744 26.161 12.054 1.00 95.44 81 PRO A CA 1
ATOM 643 C C . PRO A 1 81 ? 2.835 25.307 11.151 1.00 95.44 81 PRO A C 1
ATOM 645 O O . PRO A 1 81 ? 1.687 25.692 10.943 1.00 95.44 81 PRO A O 1
ATOM 648 N N . ARG A 1 82 ? 3.312 24.179 10.601 1.00 94.25 82 ARG A N 1
ATOM 649 C CA . ARG A 1 82 ? 2.585 23.382 9.593 1.00 94.25 82 ARG A CA 1
ATOM 650 C C . ARG A 1 82 ? 1.979 22.112 10.182 1.00 94.25 82 ARG A C 1
ATOM 652 O O . ARG A 1 82 ? 2.647 21.415 10.941 1.00 94.25 82 ARG A O 1
ATOM 659 N N . ASP A 1 83 ? 0.760 21.788 9.762 1.00 94.94 83 ASP A N 1
ATOM 660 C CA . ASP A 1 83 ? 0.199 20.443 9.912 1.00 94.94 83 ASP A CA 1
ATOM 661 C C . ASP A 1 83 ? 0.624 19.586 8.722 1.00 94.94 83 ASP A C 1
ATOM 663 O O . ASP A 1 83 ? 0.461 19.997 7.574 1.00 94.94 83 ASP A O 1
ATOM 667 N N . LEU A 1 84 ? 1.163 18.405 9.008 1.00 94.19 84 LEU A N 1
ATOM 668 C CA . LEU A 1 84 ? 1.565 17.410 8.020 1.00 94.19 84 LEU A CA 1
ATOM 669 C C . LEU A 1 84 ? 0.699 16.162 8.165 1.00 94.19 84 LEU A C 1
ATOM 671 O O . LEU A 1 84 ? 0.245 15.843 9.267 1.00 94.19 84 LEU A O 1
ATOM 675 N N . LYS A 1 85 ? 0.499 15.445 7.059 1.00 94.50 85 LYS A N 1
ATOM 676 C CA . LYS A 1 85 ? -0.107 14.110 7.053 1.00 94.50 85 LYS A CA 1
ATOM 677 C C . LYS A 1 85 ? 0.943 13.075 6.676 1.00 94.50 85 LYS A C 1
ATOM 679 O O . LYS A 1 85 ? 1.884 13.373 5.951 1.00 94.50 85 LYS A O 1
ATOM 684 N N . LEU A 1 86 ? 0.768 11.848 7.161 1.00 93.62 86 LEU A N 1
ATOM 685 C CA . LEU A 1 86 ? 1.606 10.724 6.730 1.00 93.62 86 LEU A CA 1
ATOM 686 C C . LEU A 1 86 ? 1.210 10.236 5.330 1.00 93.62 86 LEU A C 1
ATOM 688 O O . LEU A 1 86 ? 2.064 9.797 4.568 1.00 93.62 86 LEU A O 1
ATOM 692 N N . VAL A 1 87 ? -0.076 10.344 4.991 1.00 96.69 87 VAL A N 1
ATOM 693 C CA . VAL A 1 87 ? -0.625 10.03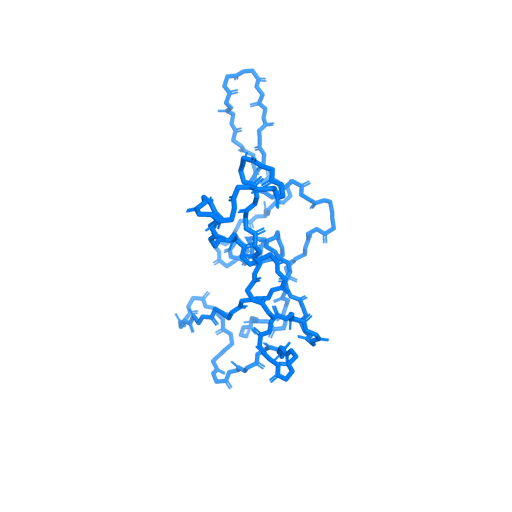3 3.670 1.00 96.69 87 VAL A CA 1
ATOM 694 C C . VAL A 1 87 ? -1.180 11.324 3.078 1.00 96.69 87 VAL A C 1
ATOM 696 O O . VAL A 1 87 ? -2.210 11.829 3.522 1.00 96.69 87 VAL A O 1
ATOM 699 N N . GLU A 1 88 ? -0.466 11.892 2.107 1.00 93.75 88 GLU A N 1
ATOM 700 C CA . GLU A 1 88 ? -0.856 13.154 1.457 1.00 93.75 88 GLU A CA 1
ATOM 701 C C . GLU A 1 88 ? -1.539 12.947 0.101 1.00 93.75 88 GLU A C 1
ATOM 703 O O . GLU A 1 88 ? -2.212 13.852 -0.392 1.00 93.75 88 GLU A O 1
ATOM 708 N N . HIS A 1 89 ? -1.385 11.765 -0.505 1.00 95.38 89 HIS A N 1
ATOM 709 C CA . HIS A 1 89 ? -1.948 11.487 -1.821 1.00 95.38 89 HIS A CA 1
ATOM 710 C C . HIS A 1 89 ? -3.479 11.417 -1.749 1.00 95.38 89 HIS A C 1
ATOM 712 O O . HIS A 1 89 ? -4.029 10.615 -0.998 1.00 95.38 89 HIS A O 1
ATOM 718 N N . ALA A 1 90 ? -4.168 12.242 -2.542 1.00 92.06 90 ALA A N 1
ATOM 719 C CA . ALA A 1 90 ? -5.624 12.397 -2.463 1.00 92.06 90 ALA A CA 1
ATOM 720 C C . ALA A 1 90 ? -6.405 11.135 -2.866 1.00 92.06 90 ALA A C 1
ATOM 722 O O . ALA A 1 90 ? -7.5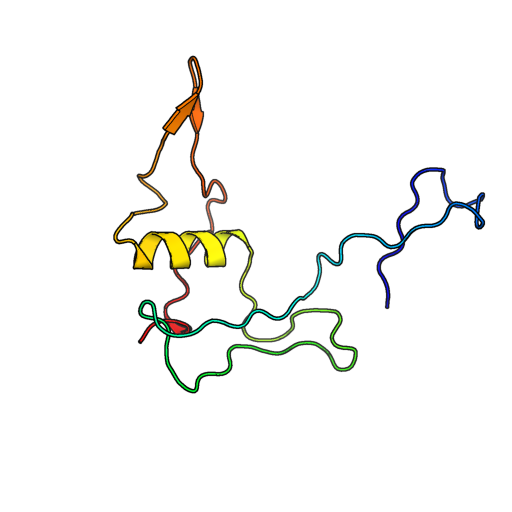17 10.925 -2.397 1.00 92.06 90 ALA A O 1
ATOM 723 N N . GLU A 1 91 ? -5.821 10.300 -3.726 1.00 94.56 91 GLU A N 1
ATOM 724 C CA . GLU A 1 91 ? -6.425 9.037 -4.174 1.00 94.56 91 GLU A CA 1
ATOM 725 C C . GLU A 1 91 ? -6.122 7.857 -3.242 1.00 94.56 91 GLU A C 1
ATOM 727 O O . GLU A 1 91 ? -6.497 6.727 -3.550 1.00 94.56 91 GLU A O 1
ATOM 732 N N . ALA A 1 92 ? -5.428 8.091 -2.122 1.00 97.62 92 ALA A N 1
ATOM 733 C CA . ALA A 1 92 ? -5.082 7.012 -1.216 1.00 97.62 92 ALA A CA 1
ATOM 734 C C . ALA A 1 92 ? -6.327 6.331 -0.653 1.00 97.62 92 ALA A C 1
ATOM 736 O O . ALA A 1 92 ? -7.264 6.978 -0.182 1.00 97.62 92 ALA A O 1
ATOM 737 N N . ARG A 1 93 ? -6.312 5.001 -0.683 1.00 97.88 93 ARG A N 1
ATOM 738 C CA . ARG A 1 93 ? -7.401 4.171 -0.181 1.00 97.88 93 ARG A CA 1
ATOM 739 C C . ARG A 1 93 ? -6.890 3.063 0.722 1.00 97.88 93 ARG A C 1
ATOM 741 O O . ARG A 1 93 ? -5.784 2.552 0.573 1.00 97.88 93 ARG A O 1
ATOM 748 N N . VAL A 1 94 ? -7.762 2.634 1.626 1.00 98.44 94 VAL A N 1
ATOM 749 C CA . VAL A 1 94 ? -7.575 1.367 2.333 1.00 98.44 94 VAL A CA 1
ATOM 750 C C . VAL A 1 94 ? -7.820 0.231 1.340 1.00 98.44 94 VAL A C 1
ATOM 752 O O . VAL A 1 94 ? -8.874 0.171 0.701 1.00 98.44 94 VAL A O 1
ATOM 755 N N . VAL A 1 95 ? -6.850 -0.670 1.208 1.00 98.25 95 VAL A N 1
ATOM 756 C CA . VAL A 1 95 ? -6.928 -1.837 0.325 1.00 98.25 95 VAL A CA 1
ATOM 757 C C . VAL A 1 95 ? -7.662 -2.951 1.060 1.00 98.25 95 VAL A C 1
ATOM 759 O O . VAL A 1 95 ? -7.062 -3.784 1.738 1.00 98.25 95 VAL A O 1
ATOM 762 N N . GLN A 1 96 ? -8.988 -2.931 0.953 1.00 98.12 96 GLN A N 1
ATOM 763 C CA . GLN A 1 96 ? -9.886 -3.861 1.644 1.00 98.12 96 GLN A CA 1
ATOM 764 C C . GLN A 1 96 ? -9.590 -5.324 1.305 1.00 98.12 96 GLN A C 1
ATOM 766 O O . GLN A 1 96 ? -9.750 -6.207 2.139 1.00 98.12 96 GLN A O 1
ATOM 771 N N . GLU A 1 97 ? -9.095 -5.584 0.097 1.00 97.56 97 GLU A N 1
ATOM 772 C CA . GLU A 1 97 ? -8.745 -6.920 -0.378 1.00 97.56 97 GLU A CA 1
ATOM 773 C C . GLU A 1 97 ? -7.633 -7.586 0.453 1.00 97.56 97 GLU A C 1
ATOM 775 O O . GLU A 1 97 ? -7.522 -8.814 0.452 1.00 97.56 97 GLU A O 1
ATOM 780 N N . LEU A 1 98 ? -6.825 -6.788 1.164 1.00 97.88 98 LEU A N 1
ATOM 781 C CA . LEU A 1 98 ? -5.740 -7.262 2.025 1.00 97.88 98 LEU A CA 1
ATOM 782 C C . LEU A 1 98 ? -6.195 -7.603 3.451 1.00 97.88 98 LEU A C 1
ATOM 784 O O . LEU A 1 98 ? -5.418 -8.206 4.192 1.00 97.88 98 LEU A O 1
ATOM 788 N N . LEU A 1 99 ? -7.405 -7.214 3.856 1.00 98.12 99 LEU A N 1
ATOM 789 C CA . LEU A 1 99 ? -7.885 -7.328 5.236 1.00 98.12 99 LEU A CA 1
ATOM 790 C C . LEU A 1 99 ? -8.661 -8.638 5.477 1.00 98.12 99 LEU A C 1
ATOM 792 O O . LEU A 1 99 ? -9.183 -9.242 4.536 1.00 98.12 99 LEU A O 1
ATOM 796 N N . ALA A 1 100 ? -8.657 -9.107 6.731 1.00 95.44 100 ALA A N 1
ATOM 797 C CA . ALA A 1 100 ? -9.274 -10.365 7.176 1.00 95.44 100 ALA A CA 1
ATOM 798 C C . ALA A 1 100 ? -10.802 -10.305 7.338 1.00 95.44 100 ALA A C 1
ATOM 800 O O . ALA A 1 100 ? -11.329 -9.229 7.696 1.00 95.44 100 ALA A O 1
#

pLDDT: mean 91.22, std 8.79, range [55.91, 98.44]

Sequence (100 aa):
LPVIQFRDGLTQRDKVGRDHNTYGFSMWVAGGGFRGGHIHGATDVFSHHAVEGTVHHYDWLATVLHLFGLDHNELKFRLGPRDLKLVEHAEARVVQELLA

Foldseek 3Di:
DFDWDDPPDDPCPVPIDGDDLQFADDDDDDDLQWDPPDDAFDAPPVRRHGDGRDDHPLQVVCQNCVSVVHHQVPDWDDDPPDTDGPRPDPPHHHPCVGGD

Mean predicted aligned error: 5.54 Å

Solvent-accessible surface area (backbone atoms only — not comparable to full-atom values): 6421 Å² total; per-residue (Å²): 118,86,44,72,29,63,84,77,48,95,83,45,72,91,65,55,46,79,39,81,70,86,55,34,83,89,85,88,87,80,62,80,60,42,38,78,100,66,84,80,52,43,53,42,99,80,62,40,35,50,74,36,71,75,74,52,75,48,22,52,52,31,32,54,34,43,62,72,76,39,55,45,89,72,50,64,49,76,60,86,96,42,78,43,52,92,50,75,62,88,83,51,42,65,56,66,90,51,45,100

Radius of gyration: 17.73 Å; Cα contacts (8 Å, |Δi|>4): 124; chains: 1; bounding box: 42×44×35 Å

Secondary structure (DSSP, 8-state):
-PPEE-TT-TT-GGG-EEPP--S-------STTBPTT----EE-TTS-SEEES---HHHHHHHHHHHTT--TTT-EEEETTEEEES---TT----GGGB-